Protein AF-A0A7S2JXH9-F1 (afdb_monomer_lite)

Organism: NCBI:txid163516

Structure (mmCIF, N/CA/C/O backbone):
data_AF-A0A7S2JXH9-F1
#
_entry.id   AF-A0A7S2JXH9-F1
#
loop_
_atom_site.group_PDB
_atom_site.id
_atom_site.type_symbol
_atom_site.label_atom_id
_atom_site.label_alt_id
_atom_site.label_comp_id
_atom_site.label_asym_id
_atom_site.label_entity_id
_atom_site.label_seq_id
_atom_site.pdbx_PDB_ins_code
_atom_site.Cartn_x
_atom_site.Cartn_y
_atom_site.Cartn_z
_atom_site.occupancy
_atom_site.B_iso_or_equiv
_atom_site.auth_seq_id
_atom_site.auth_comp_id
_atom_site.auth_asym_id
_atom_site.auth_atom_id
_atom_site.pdbx_PDB_model_num
ATOM 1 N N . PHE A 1 1 ? -10.605 -5.976 -2.093 1.00 56.50 1 PHE A N 1
ATOM 2 C CA . PHE A 1 1 ? -10.798 -4.900 -1.108 1.00 56.50 1 PHE A CA 1
ATOM 3 C C . PHE A 1 1 ? -9.680 -3.910 -1.289 1.00 56.50 1 PHE A C 1
ATOM 5 O O . PHE A 1 1 ? -8.524 -4.322 -1.273 1.00 56.50 1 PHE A O 1
ATOM 12 N N . ASP A 1 2 ? -10.051 -2.668 -1.568 1.00 81.44 2 ASP A N 1
ATOM 13 C CA . ASP A 1 2 ? -9.119 -1.579 -1.819 1.00 81.44 2 ASP A CA 1
ATOM 14 C C . ASP A 1 2 ? -8.722 -0.938 -0.483 1.00 81.44 2 ASP A C 1
ATOM 16 O O . ASP A 1 2 ? -9.571 -0.709 0.373 1.00 81.44 2 ASP A O 1
ATOM 20 N N . LEU A 1 3 ? -7.425 -0.716 -0.280 1.00 86.69 3 LEU A N 1
ATOM 21 C CA . LEU A 1 3 ? -6.905 -0.039 0.906 1.00 86.69 3 LEU A CA 1
ATOM 22 C C . LEU A 1 3 ? -7.224 1.465 0.861 1.00 86.69 3 LEU A C 1
ATOM 24 O O . LEU A 1 3 ? -7.354 2.089 1.911 1.00 86.69 3 LEU A O 1
ATOM 28 N N . SER A 1 4 ? -7.380 2.031 -0.342 1.00 87.81 4 SER A N 1
ATOM 29 C CA . SER A 1 4 ? -7.547 3.468 -0.565 1.00 87.81 4 SER A CA 1
ATOM 30 C C . SER A 1 4 ? -8.786 4.053 0.120 1.00 87.81 4 SER A C 1
ATOM 32 O O . SER A 1 4 ? -8.740 5.181 0.599 1.00 87.81 4 SER A O 1
ATOM 34 N N . SER A 1 5 ? -9.864 3.273 0.249 1.00 90.50 5 SER A N 1
ATOM 35 C CA . SER A 1 5 ? -11.134 3.727 0.827 1.00 90.50 5 SER A CA 1
ATOM 36 C C . SER A 1 5 ? -11.093 3.953 2.338 1.00 90.50 5 SER A C 1
ATOM 38 O O . SER A 1 5 ? -12.052 4.478 2.894 1.00 90.50 5 SER A O 1
ATOM 40 N N . TYR A 1 6 ? -10.025 3.524 3.013 1.00 90.69 6 TYR A N 1
ATOM 41 C CA . TYR A 1 6 ? -9.889 3.621 4.468 1.00 90.69 6 TYR A CA 1
ATOM 42 C C . TYR A 1 6 ? -8.919 4.718 4.920 1.00 90.69 6 TYR A C 1
ATOM 44 O O . TYR A 1 6 ? -8.814 4.972 6.119 1.00 90.69 6 TYR A O 1
ATOM 52 N N . LEU A 1 7 ? -8.190 5.332 3.986 1.00 91.62 7 LEU A N 1
ATOM 53 C CA . LEU A 1 7 ? -7.073 6.227 4.276 1.00 91.62 7 LEU A CA 1
ATOM 54 C C . LEU A 1 7 ? -7.478 7.693 4.120 1.00 91.62 7 LEU A C 1
ATOM 56 O O . LEU A 1 7 ? -8.212 8.040 3.196 1.00 91.62 7 LEU A O 1
ATOM 60 N N . GLU A 1 8 ? -6.955 8.555 4.990 1.00 89.81 8 GLU A N 1
ATOM 61 C CA . GLU A 1 8 ? -7.134 10.010 4.885 1.00 89.81 8 GLU A CA 1
ATOM 62 C C . GLU A 1 8 ? -6.381 10.559 3.660 1.00 89.81 8 GLU A C 1
ATOM 64 O O . GLU A 1 8 ? -6.909 11.397 2.928 1.00 89.81 8 GLU A O 1
ATOM 69 N N . ASN A 1 9 ? -5.188 10.021 3.367 1.00 88.94 9 ASN A N 1
ATOM 70 C CA . ASN A 1 9 ? -4.397 10.371 2.186 1.00 88.94 9 ASN A CA 1
ATOM 71 C C . ASN A 1 9 ? -3.952 9.123 1.394 1.00 88.94 9 ASN A C 1
ATOM 73 O O . ASN A 1 9 ? -2.790 8.707 1.459 1.00 88.94 9 ASN A O 1
ATOM 77 N N . PRO A 1 10 ? -4.853 8.518 0.599 1.00 87.44 10 PRO A N 1
ATOM 78 C CA . PRO A 1 10 ? -4.605 7.217 -0.014 1.00 87.44 10 PRO A CA 1
ATOM 79 C C . PRO A 1 10 ? -3.410 7.212 -0.967 1.00 87.44 10 PRO A C 1
ATOM 81 O O . PRO A 1 10 ? -2.646 6.251 -0.987 1.00 87.44 10 PRO A O 1
ATOM 84 N N . VAL A 1 11 ? -3.207 8.278 -1.746 1.00 84.31 11 VAL A N 1
ATOM 85 C CA . VAL A 1 11 ? -2.106 8.342 -2.720 1.00 84.31 11 VAL A CA 1
ATOM 86 C C . VAL A 1 11 ? -0.757 8.359 -2.006 1.00 84.31 11 VAL A C 1
ATOM 88 O O . VAL A 1 11 ? 0.131 7.574 -2.344 1.00 84.31 11 VAL A O 1
ATOM 91 N N . HIS A 1 12 ? -0.602 9.235 -1.014 1.00 84.75 12 HIS A N 1
ATOM 92 C CA . HIS A 1 12 ? 0.642 9.362 -0.263 1.00 84.75 12 HIS A CA 1
ATOM 93 C C . HIS A 1 12 ? 0.965 8.083 0.518 1.00 84.75 12 HIS A C 1
ATOM 95 O O . HIS A 1 12 ? 2.088 7.574 0.457 1.00 84.75 12 HIS A O 1
ATOM 101 N N . ASP A 1 13 ? -0.028 7.535 1.209 1.00 86.62 13 ASP A N 1
ATOM 102 C CA . ASP A 1 13 ? 0.153 6.431 2.145 1.00 86.62 13 ASP A CA 1
ATOM 103 C C . ASP A 1 13 ? 0.399 5.106 1.420 1.00 86.62 13 ASP A C 1
ATOM 105 O O . ASP A 1 13 ? 1.292 4.344 1.798 1.00 86.62 13 ASP A O 1
ATOM 109 N N . ILE A 1 14 ? -0.301 4.859 0.306 1.00 88.19 14 ILE A N 1
ATOM 110 C CA . ILE A 1 14 ? -0.057 3.684 -0.543 1.00 88.19 14 ILE A CA 1
ATOM 111 C C . ILE A 1 14 ? 1.326 3.768 -1.193 1.00 88.19 14 ILE A C 1
ATOM 113 O O . ILE A 1 14 ? 2.049 2.770 -1.215 1.00 88.19 14 ILE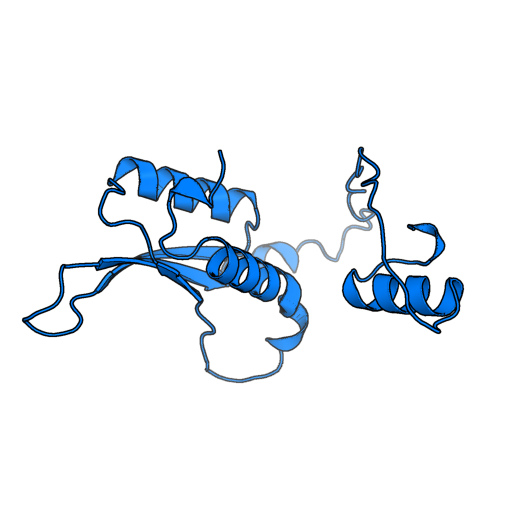 A O 1
ATOM 117 N N . LEU A 1 15 ? 1.736 4.940 -1.695 1.00 82.25 15 LEU A N 1
ATOM 118 C CA . LEU A 1 15 ? 3.076 5.115 -2.265 1.00 82.25 15 LEU A CA 1
ATOM 119 C C . LEU A 1 15 ? 4.169 4.911 -1.216 1.00 82.25 15 LEU A C 1
ATOM 121 O O . LEU A 1 15 ? 5.184 4.273 -1.507 1.00 82.25 15 LEU A O 1
ATOM 125 N N . SER A 1 16 ? 3.964 5.421 -0.003 1.00 82.94 16 SER A N 1
ATOM 126 C CA . SER A 1 16 ? 4.887 5.239 1.117 1.00 82.94 16 SER A CA 1
ATOM 127 C C . SER A 1 16 ? 4.998 3.763 1.489 1.00 82.94 16 SER A C 1
ATOM 129 O O . SER A 1 16 ? 6.107 3.223 1.534 1.00 82.94 16 SER A O 1
ATOM 131 N N . LEU A 1 17 ? 3.864 3.072 1.638 1.00 85.75 17 LEU A N 1
ATOM 132 C CA . LEU A 1 17 ? 3.811 1.637 1.912 1.00 85.75 17 LEU A CA 1
ATOM 133 C C . LEU A 1 17 ? 4.495 0.816 0.809 1.00 85.75 17 LEU A C 1
ATOM 135 O O . LEU A 1 17 ? 5.277 -0.090 1.109 1.00 85.75 17 LEU A O 1
ATOM 139 N N . TYR A 1 18 ? 4.255 1.147 -0.461 1.00 84.00 18 TYR A N 1
ATOM 140 C CA . TYR A 1 18 ? 4.897 0.498 -1.604 1.00 84.00 18 TYR A CA 1
ATOM 141 C C . TYR A 1 18 ? 6.417 0.685 -1.566 1.00 84.00 18 TYR A C 1
ATOM 143 O O . TYR A 1 18 ? 7.172 -0.289 -1.607 1.00 84.00 18 TYR A O 1
ATOM 151 N N . ARG A 1 19 ? 6.894 1.926 -1.414 1.00 81.38 19 ARG A N 1
ATOM 152 C CA . ARG A 1 19 ? 8.332 2.223 -1.312 1.00 81.38 19 ARG A CA 1
ATOM 153 C C . ARG A 1 19 ? 8.969 1.456 -0.163 1.00 81.38 19 ARG A C 1
ATOM 155 O O . ARG A 1 19 ? 10.001 0.823 -0.368 1.00 81.38 19 ARG A O 1
ATOM 162 N N . PHE A 1 20 ? 8.324 1.432 0.998 1.00 80.62 20 PHE A N 1
ATOM 163 C CA . PHE A 1 20 ? 8.799 0.695 2.161 1.00 80.62 20 PHE A CA 1
ATOM 164 C C . PHE A 1 20 ? 8.922 -0.796 1.897 1.00 80.62 20 PHE A C 1
ATOM 166 O O . PHE A 1 20 ? 9.984 -1.352 2.151 1.00 80.62 20 PHE A O 1
ATOM 173 N N . CYS A 1 21 ? 7.915 -1.428 1.287 1.00 78.25 21 CYS A N 1
ATOM 174 C CA . CYS A 1 21 ? 7.978 -2.842 0.907 1.00 78.25 21 CYS A CA 1
ATOM 175 C C . CYS A 1 21 ? 9.147 -3.150 -0.044 1.00 78.25 21 CYS A C 1
ATOM 177 O O . CYS A 1 21 ? 9.790 -4.197 0.075 1.00 78.25 21 CYS A O 1
ATOM 179 N N . HIS A 1 22 ? 9.437 -2.246 -0.984 1.00 74.12 22 HIS A N 1
ATOM 180 C CA . HIS A 1 22 ? 10.437 -2.447 -2.037 1.00 74.12 22 HIS A CA 1
ATOM 181 C C . HIS A 1 22 ? 11.860 -1.974 -1.670 1.00 74.12 22 HIS A C 1
ATOM 183 O O . HIS A 1 22 ? 12.822 -2.361 -2.340 1.00 74.12 22 HIS A O 1
ATOM 189 N N . GLN A 1 23 ? 12.034 -1.195 -0.598 1.00 70.69 23 GLN A N 1
ATOM 190 C CA . GLN A 1 23 ? 13.329 -0.673 -0.127 1.00 70.69 23 GLN A CA 1
ATOM 191 C C . GLN A 1 23 ? 14.086 -1.606 0.833 1.00 70.69 23 GLN A C 1
ATOM 193 O O . GLN A 1 23 ? 15.109 -1.219 1.396 1.00 70.69 23 GLN A O 1
ATOM 198 N N . ARG A 1 24 ? 13.663 -2.869 0.967 1.00 60.28 24 ARG A N 1
ATOM 199 C CA . ARG A 1 24 ? 14.260 -3.872 1.872 1.00 60.28 24 ARG A CA 1
ATOM 200 C C . ARG A 1 24 ? 15.790 -4.021 1.765 1.00 60.28 24 ARG A C 1
ATOM 202 O O . ARG A 1 24 ? 16.419 -4.444 2.723 1.00 60.28 24 ARG A O 1
ATOM 209 N N . GLN A 1 25 ? 16.381 -3.673 0.620 1.00 50.94 25 GLN A N 1
ATOM 210 C CA . GLN A 1 25 ? 17.825 -3.765 0.361 1.00 50.94 25 GLN A CA 1
ATOM 211 C C . GLN A 1 25 ? 18.673 -2.668 1.034 1.00 50.94 25 GLN A C 1
ATOM 213 O O . GLN A 1 25 ? 19.881 -2.840 1.125 1.00 50.94 25 GLN A O 1
ATOM 218 N N . PHE A 1 26 ? 18.077 -1.576 1.528 1.00 49.50 26 PHE A N 1
ATOM 219 C CA . PHE A 1 26 ? 18.821 -0.463 2.146 1.00 49.50 26 PHE A CA 1
ATOM 220 C C . PHE A 1 26 ? 18.846 -0.498 3.683 1.00 49.50 26 PHE A C 1
ATOM 222 O O . PHE A 1 26 ? 19.518 0.319 4.302 1.00 49.50 26 PHE A O 1
ATOM 229 N N . LEU A 1 27 ? 18.129 -1.437 4.307 1.00 52.19 27 LEU A N 1
ATOM 230 C CA . LEU A 1 27 ? 17.978 -1.517 5.767 1.00 52.19 27 LEU A CA 1
ATOM 231 C C . LEU A 1 27 ? 18.946 -2.500 6.446 1.00 52.19 27 LEU A C 1
ATOM 233 O O . LEU A 1 27 ? 18.996 -2.538 7.669 1.00 52.19 27 LEU A O 1
ATOM 237 N N . ASP A 1 28 ? 19.730 -3.267 5.682 1.00 48.66 28 ASP A N 1
ATOM 238 C CA . ASP A 1 28 ? 20.726 -4.203 6.237 1.00 48.66 28 ASP A CA 1
ATOM 239 C C . ASP A 1 28 ? 22.022 -3.503 6.716 1.00 48.66 28 ASP A C 1
ATOM 241 O O . ASP A 1 28 ? 22.945 -4.181 7.158 1.00 48.66 28 ASP A O 1
ATOM 245 N N . GLY A 1 29 ? 22.107 -2.165 6.645 1.00 43.06 29 GLY A N 1
ATOM 246 C CA . GLY A 1 29 ? 23.341 -1.414 6.926 1.00 43.06 29 GLY A CA 1
ATOM 247 C C . GLY A 1 29 ? 23.233 -0.207 7.861 1.00 43.06 29 GLY A C 1
ATOM 248 O O . GLY A 1 29 ? 24.246 0.454 8.052 1.00 43.06 29 GLY A O 1
ATOM 249 N N . ASN A 1 30 ? 22.065 0.103 8.435 1.00 42.03 30 ASN A N 1
ATOM 250 C CA . ASN A 1 30 ? 21.941 1.222 9.378 1.00 42.03 30 ASN A CA 1
ATOM 251 C C . ASN A 1 30 ? 21.353 0.766 10.715 1.00 42.03 30 ASN A C 1
ATOM 253 O O . ASN A 1 30 ? 20.215 0.300 10.800 1.00 42.03 30 ASN A O 1
ATOM 257 N N . ASP A 1 31 ? 22.165 0.923 11.755 1.00 40.41 31 ASP A N 1
ATOM 258 C CA . ASP A 1 31 ? 21.832 0.697 13.151 1.00 40.41 31 ASP A CA 1
ATOM 259 C C . ASP A 1 31 ? 20.610 1.522 13.601 1.00 40.41 31 ASP A C 1
ATOM 261 O O . ASP A 1 31 ? 20.526 2.735 13.421 1.00 40.41 31 ASP A O 1
ATOM 265 N N . GLY A 1 32 ? 19.664 0.852 14.260 1.00 42.44 32 GLY A N 1
ATOM 266 C CA . GLY A 1 32 ? 18.852 1.450 15.327 1.00 42.44 32 GLY A CA 1
ATOM 267 C C . GLY A 1 32 ? 17.583 2.231 14.967 1.00 42.44 32 GLY A C 1
ATOM 268 O O . GLY A 1 32 ? 16.680 2.269 15.802 1.00 42.44 32 GLY A O 1
ATOM 269 N N . LEU A 1 33 ? 17.430 2.801 13.770 1.00 45.47 33 LEU A N 1
ATOM 270 C CA . LEU A 1 33 ? 16.184 3.493 13.407 1.00 45.47 33 LEU A CA 1
ATOM 271 C C . LEU A 1 33 ? 15.155 2.480 12.901 1.00 45.47 33 LEU A C 1
ATOM 273 O O . LEU A 1 33 ? 15.201 2.028 11.758 1.00 45.47 33 LEU A O 1
ATOM 277 N N . ALA A 1 34 ? 14.218 2.097 13.769 1.00 53.22 34 ALA A N 1
ATOM 278 C CA . ALA A 1 34 ? 13.042 1.337 13.370 1.00 53.22 34 ALA A CA 1
ATOM 279 C C . ALA A 1 34 ? 12.221 2.180 12.382 1.00 53.22 34 ALA A C 1
ATOM 281 O O . ALA A 1 34 ? 11.383 2.974 12.795 1.00 53.22 34 ALA A O 1
ATOM 282 N N . VAL A 1 35 ? 12.491 2.033 11.082 1.00 72.56 35 VAL A N 1
ATOM 283 C CA . VAL A 1 35 ? 11.710 2.692 10.034 1.00 72.56 35 VAL A CA 1
ATOM 284 C C . VAL A 1 35 ? 10.295 2.134 10.114 1.00 72.56 35 VAL A C 1
ATOM 286 O O . VAL A 1 35 ? 10.055 0.956 9.831 1.00 72.56 35 VAL A O 1
ATOM 289 N N . GLU A 1 36 ? 9.384 2.975 10.582 1.00 82.75 36 GLU A N 1
ATOM 290 C CA . GLU A 1 36 ? 7.958 2.712 10.662 1.00 82.75 36 GLU A CA 1
ATOM 291 C C . GLU A 1 36 ? 7.230 3.624 9.680 1.00 82.75 36 GLU A C 1
ATOM 293 O O . GLU A 1 36 ? 7.638 4.762 9.452 1.00 82.75 36 GLU A O 1
ATOM 298 N N . ILE A 1 37 ? 6.168 3.104 9.076 1.00 87.62 37 ILE A N 1
ATOM 299 C CA . ILE A 1 37 ? 5.211 3.906 8.321 1.00 87.62 37 ILE A CA 1
ATOM 300 C C . ILE A 1 37 ? 3.945 4.032 9.142 1.00 87.62 37 ILE A C 1
ATOM 302 O O . ILE A 1 37 ? 3.480 3.052 9.720 1.00 87.62 37 ILE A O 1
ATOM 306 N N . VAL A 1 38 ? 3.392 5.236 9.156 1.00 89.50 38 VAL A N 1
ATOM 307 C CA . VAL A 1 38 ? 2.084 5.533 9.726 1.00 89.50 38 VAL A CA 1
ATOM 308 C C . VAL A 1 38 ? 1.101 5.647 8.567 1.00 89.50 38 VAL A C 1
ATOM 310 O O . VAL A 1 38 ? 1.364 6.370 7.610 1.00 89.50 38 VAL A O 1
ATOM 313 N N . LEU A 1 39 ? 0.008 4.895 8.632 1.00 91.56 39 LEU A N 1
ATOM 314 C CA . LEU A 1 39 ? -1.134 5.031 7.736 1.00 91.56 39 LEU A CA 1
ATOM 315 C C . LEU A 1 39 ? -2.243 5.739 8.509 1.00 91.56 39 LEU A C 1
ATOM 317 O O . LEU A 1 39 ? -2.719 5.207 9.519 1.00 91.56 39 LEU A O 1
ATOM 321 N N . GLU A 1 40 ? -2.637 6.923 8.053 1.00 90.62 40 GLU A N 1
ATOM 322 C CA . GLU A 1 40 ? -3.682 7.714 8.702 1.00 90.62 40 GLU A CA 1
ATOM 323 C C . GLU A 1 40 ? -5.052 7.228 8.222 1.00 90.62 40 GLU A C 1
ATOM 325 O O . GLU A 1 40 ? -5.339 7.207 7.022 1.00 90.62 40 GLU A O 1
ATOM 330 N N . LEU A 1 41 ? -5.896 6.779 9.155 1.00 91.94 41 LEU A N 1
ATOM 331 C CA . LEU A 1 41 ? -7.217 6.257 8.819 1.00 91.94 41 LEU A CA 1
ATOM 332 C C . LEU A 1 41 ? -8.272 7.356 8.862 1.00 91.94 41 LEU A C 1
ATOM 334 O O . LEU A 1 41 ? -8.214 8.264 9.692 1.00 91.94 41 LEU A O 1
ATOM 338 N N . LEU A 1 42 ? -9.313 7.199 8.045 1.00 90.75 42 LEU A N 1
ATOM 339 C CA . LEU A 1 42 ? -10.505 8.031 8.168 1.00 90.75 42 LEU A CA 1
ATOM 340 C C . LEU A 1 42 ? -11.149 7.852 9.563 1.00 90.75 42 LEU A C 1
ATOM 342 O O . LEU A 1 42 ? -11.200 6.731 10.080 1.00 90.75 42 LEU A O 1
ATOM 346 N N . PRO A 1 43 ? -11.726 8.910 10.165 1.00 86.94 43 PRO A N 1
ATOM 347 C CA . PRO A 1 43 ? -12.375 8.823 11.479 1.00 86.94 43 PRO A CA 1
ATOM 348 C C . PRO A 1 43 ? -13.543 7.830 11.546 1.00 86.94 43 PRO A C 1
ATOM 350 O O . PRO A 1 43 ? -13.896 7.355 12.622 1.00 86.94 43 PRO A O 1
ATOM 353 N N . SER A 1 44 ? -14.153 7.517 10.399 1.00 88.38 44 SER A N 1
ATOM 354 C C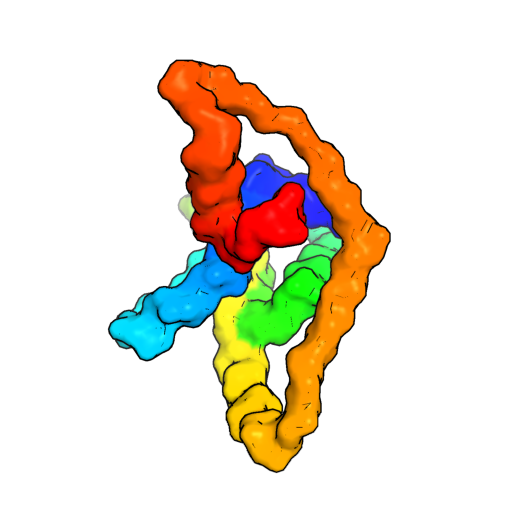A . SER A 1 44 ? -15.252 6.557 10.281 1.00 88.38 44 SER A CA 1
ATOM 355 C C . SER A 1 44 ? -14.811 5.096 10.392 1.00 88.38 44 SER A C 1
ATOM 357 O O . SER A 1 44 ? -15.672 4.228 10.502 1.00 88.38 44 SER A O 1
ATOM 359 N N . VAL A 1 45 ? -13.503 4.809 10.344 1.00 89.44 45 VAL A N 1
ATOM 360 C CA . VAL A 1 45 ? -12.996 3.435 10.259 1.00 89.44 45 VAL A CA 1
ATOM 361 C C . VAL A 1 45 ? -13.170 2.699 11.588 1.00 89.44 45 VAL A C 1
ATOM 363 O O . VAL A 1 45 ? -12.497 2.964 12.588 1.00 89.44 45 VAL A O 1
ATOM 366 N N . GLY A 1 46 ? -14.059 1.710 11.584 1.00 89.12 46 GLY A N 1
ATOM 367 C CA . GLY A 1 46 ? -14.401 0.898 12.743 1.00 89.12 46 GLY A CA 1
ATOM 368 C C . GLY A 1 46 ? -13.396 -0.217 13.047 1.00 89.12 46 GLY A C 1
ATOM 369 O O . GLY A 1 46 ? -12.485 -0.538 12.285 1.00 89.12 46 GLY A O 1
ATOM 370 N N . LYS A 1 47 ? -13.579 -0.893 14.188 1.00 89.12 47 LYS A N 1
ATOM 371 C CA . LYS A 1 47 ? -12.712 -2.004 14.634 1.00 89.12 47 LYS A CA 1
ATOM 372 C C . LYS A 1 47 ? -12.578 -3.138 13.605 1.00 89.12 47 LYS A C 1
ATOM 374 O O . LYS A 1 47 ? -11.474 -3.654 13.430 1.00 89.12 47 LYS A O 1
ATOM 379 N N . ASP A 1 48 ? -13.661 -3.524 12.938 1.00 90.00 48 ASP A N 1
ATOM 380 C CA . ASP A 1 48 ? -13.643 -4.633 11.973 1.00 90.00 48 ASP A CA 1
ATOM 381 C C . ASP A 1 48 ? -13.009 -4.250 10.630 1.00 90.00 48 ASP A C 1
ATOM 383 O O . ASP A 1 48 ? -12.319 -5.057 10.000 1.00 90.00 48 ASP A O 1
ATOM 387 N N . GLU A 1 49 ? -13.126 -2.987 10.234 1.00 91.69 49 GLU A N 1
ATOM 388 C CA . GLU A 1 49 ? -12.421 -2.450 9.070 1.00 91.69 49 GLU A CA 1
ATOM 389 C C . GLU A 1 49 ? -10.913 -2.390 9.332 1.00 91.69 49 GLU A C 1
ATOM 391 O O . GLU A 1 49 ? -10.129 -2.817 8.489 1.00 91.69 49 GLU A O 1
ATOM 396 N N . ARG A 1 50 ? -10.485 -2.021 10.548 1.00 91.44 50 ARG A N 1
ATOM 397 C CA . ARG A 1 50 ? -9.064 -2.084 10.948 1.00 91.44 50 ARG A CA 1
ATOM 398 C C . ARG A 1 50 ? -8.493 -3.492 10.825 1.00 91.44 50 ARG A C 1
ATOM 400 O O . ARG A 1 50 ? -7.416 -3.674 10.260 1.00 91.44 50 ARG A O 1
ATOM 407 N N . ARG A 1 51 ? -9.235 -4.516 11.266 1.00 89.94 51 ARG A N 1
ATOM 408 C CA . ARG A 1 51 ? -8.855 -5.929 11.057 1.00 89.94 51 ARG A CA 1
ATOM 409 C C . ARG A 1 51 ? -8.702 -6.260 9.572 1.00 89.94 51 ARG A C 1
ATOM 411 O O . ARG A 1 51 ? -7.767 -6.967 9.195 1.00 89.94 51 ARG A O 1
ATOM 418 N N . THR A 1 52 ? -9.590 -5.730 8.736 1.00 90.81 52 THR A N 1
ATOM 419 C CA . THR A 1 52 ? -9.527 -5.898 7.279 1.00 90.81 52 THR A CA 1
ATOM 420 C C . THR A 1 52 ? -8.264 -5.259 6.705 1.00 90.81 52 THR A C 1
ATOM 422 O O . THR A 1 52 ? -7.552 -5.919 5.949 1.00 90.81 52 THR A O 1
ATOM 425 N N . ILE A 1 53 ? -7.916 -4.040 7.126 1.00 91.56 53 ILE A N 1
ATOM 426 C CA . ILE A 1 53 ? -6.697 -3.337 6.701 1.00 91.56 53 ILE A CA 1
ATOM 427 C C . ILE A 1 53 ? -5.439 -4.126 7.083 1.00 91.56 53 ILE A C 1
ATOM 429 O O . ILE A 1 53 ? -4.600 -4.398 6.221 1.00 91.56 53 ILE A O 1
ATOM 433 N N . HIS A 1 54 ? -5.338 -4.586 8.335 1.00 91.25 54 HIS A N 1
ATOM 434 C CA . HIS A 1 54 ? -4.253 -5.471 8.777 1.00 91.25 54 HIS A CA 1
ATOM 435 C C . HIS A 1 54 ? -4.141 -6.722 7.893 1.00 91.25 54 HIS A C 1
ATOM 437 O O . HIS A 1 54 ? -3.040 -7.129 7.507 1.00 91.25 54 HIS A O 1
ATOM 443 N N . GLY A 1 55 ? -5.281 -7.311 7.520 1.00 88.19 55 GLY A N 1
ATOM 444 C CA . GLY A 1 55 ? -5.349 -8.452 6.613 1.00 88.19 55 GLY A CA 1
ATOM 445 C C . GLY A 1 55 ? -4.870 -8.134 5.193 1.00 88.19 55 GLY A C 1
ATOM 446 O O . GLY A 1 55 ? -4.153 -8.944 4.605 1.00 88.19 55 GLY A O 1
ATOM 447 N N . ILE A 1 56 ? -5.228 -6.971 4.642 1.00 89.56 56 ILE A N 1
ATOM 448 C CA . ILE A 1 56 ? -4.792 -6.515 3.312 1.00 89.56 56 ILE A CA 1
ATOM 449 C C . ILE A 1 56 ? -3.270 -6.339 3.287 1.00 89.56 56 ILE A C 1
ATOM 451 O O . ILE A 1 56 ? -2.606 -6.927 2.431 1.00 89.56 56 ILE A O 1
ATOM 455 N N . ILE A 1 57 ? -2.706 -5.612 4.256 1.00 89.00 57 ILE A N 1
ATOM 456 C CA . ILE A 1 57 ? -1.258 -5.358 4.344 1.00 89.00 57 ILE A CA 1
ATOM 457 C C . ILE A 1 57 ? -0.491 -6.677 4.502 1.00 89.00 57 ILE A C 1
ATOM 459 O O . ILE A 1 57 ? 0.452 -6.944 3.757 1.00 89.00 57 ILE A O 1
ATOM 463 N N . SER A 1 58 ? -0.946 -7.554 5.402 1.00 85.88 58 SER A N 1
ATOM 464 C CA . SER A 1 58 ? -0.320 -8.863 5.641 1.00 85.88 58 SER A CA 1
ATOM 465 C C . SER A 1 58 ? -0.366 -9.785 4.416 1.00 85.88 58 SER A C 1
ATOM 467 O O . SER A 1 58 ? 0.559 -10.569 4.185 1.00 85.88 58 SER A O 1
ATOM 469 N N . LYS A 1 59 ? -1.437 -9.709 3.610 1.00 83.38 59 LYS A N 1
ATOM 470 C CA . LYS A 1 59 ? -1.548 -10.445 2.341 1.00 83.38 59 LYS A CA 1
ATOM 471 C C . LYS A 1 59 ? -0.601 -9.885 1.280 1.00 83.38 59 LYS A C 1
ATOM 473 O O . LYS A 1 59 ? 0.019 -10.680 0.575 1.00 83.38 59 LYS A O 1
ATOM 478 N N . GLY A 1 60 ? -0.476 -8.559 1.191 1.00 79.81 60 GLY A N 1
ATOM 479 C CA . GLY A 1 60 ? 0.414 -7.877 0.248 1.00 79.81 60 GLY A CA 1
ATOM 480 C C . GLY A 1 60 ? 1.897 -8.103 0.553 1.00 79.81 60 GLY A C 1
ATOM 481 O O . GLY A 1 60 ? 2.679 -8.381 -0.353 1.00 79.81 60 GLY A O 1
ATOM 482 N N . CYS A 1 61 ? 2.289 -8.064 1.829 1.00 78.44 61 CYS A N 1
ATOM 483 C CA . CYS A 1 61 ? 3.661 -8.324 2.256 1.00 78.44 61 CYS A CA 1
ATOM 484 C C . CYS A 1 61 ? 3.704 -9.024 3.625 1.00 78.44 61 CYS A C 1
ATOM 486 O O . CYS A 1 61 ? 3.591 -8.405 4.679 1.00 78.44 61 CYS A O 1
ATOM 488 N N . ARG A 1 62 ? 3.951 -10.341 3.608 1.00 77.62 62 ARG A N 1
ATOM 489 C CA . ARG A 1 62 ? 3.996 -11.198 4.816 1.00 77.62 62 ARG A CA 1
ATOM 490 C C . ARG A 1 62 ? 5.115 -10.864 5.802 1.00 77.62 62 ARG A C 1
ATOM 492 O O . ARG A 1 62 ? 5.136 -11.388 6.909 1.00 77.62 62 ARG A O 1
ATOM 499 N N . ASP A 1 63 ? 6.091 -10.082 5.360 1.00 77.50 63 ASP A N 1
ATOM 500 C CA . ASP A 1 63 ? 7.249 -9.702 6.162 1.00 77.50 63 ASP A CA 1
ATOM 501 C C . ASP A 1 63 ? 6.996 -8.411 6.961 1.00 77.50 63 ASP A C 1
ATOM 503 O O . ASP A 1 63 ? 7.901 -7.935 7.644 1.00 77.50 63 ASP A O 1
ATOM 507 N N . LEU A 1 64 ? 5.783 -7.854 6.899 1.00 83.75 64 LEU A N 1
ATOM 508 C CA . LEU A 1 64 ? 5.375 -6.688 7.672 1.00 83.75 64 LEU A CA 1
ATOM 509 C C . LEU A 1 64 ? 4.670 -7.092 8.969 1.00 83.75 64 LEU A C 1
ATOM 511 O O . LEU A 1 64 ? 3.913 -8.057 9.023 1.00 83.75 64 LEU A O 1
ATOM 515 N N . TYR A 1 65 ? 4.939 -6.328 10.017 1.00 86.62 65 TYR A N 1
ATOM 516 C CA . TYR A 1 65 ? 4.167 -6.263 11.245 1.00 86.62 65 TYR A CA 1
ATOM 517 C C . TYR A 1 65 ? 3.313 -5.001 11.198 1.00 86.62 65 TYR A C 1
ATOM 519 O O . TYR A 1 65 ? 3.775 -3.957 10.738 1.00 86.62 65 TYR A O 1
ATOM 527 N N . THR A 1 66 ? 2.085 -5.093 11.687 1.00 91.00 66 THR A N 1
ATOM 528 C CA . THR A 1 66 ? 1.159 -3.964 11.710 1.00 91.00 66 THR A CA 1
ATOM 529 C C . THR A 1 66 ? 0.517 -3.831 13.077 1.00 91.00 66 THR A C 1
ATOM 531 O O . THR A 1 66 ? 0.109 -4.848 13.636 1.00 91.00 66 THR A O 1
ATOM 534 N N . ASP A 1 67 ? 0.370 -2.605 13.564 1.00 91.19 67 ASP A N 1
ATOM 535 C CA . ASP A 1 67 ? -0.238 -2.296 14.859 1.00 91.19 67 ASP A CA 1
ATOM 536 C C . ASP A 1 67 ? -1.228 -1.137 14.734 1.00 91.19 67 ASP A C 1
ATOM 538 O O . ASP A 1 67 ? -1.058 -0.283 13.868 1.00 91.19 67 ASP A O 1
ATOM 542 N N . THR A 1 68 ? -2.261 -1.103 15.571 1.00 91.69 68 THR A N 1
ATOM 543 C CA . THR A 1 68 ? -3.203 0.025 15.618 1.00 91.69 68 THR A CA 1
ATOM 544 C C . THR A 1 68 ? -2.785 0.974 16.737 1.00 91.69 68 THR A C 1
ATOM 546 O O . THR A 1 68 ? -2.673 0.559 17.889 1.00 91.69 68 THR A O 1
ATOM 549 N N . ARG A 1 69 ? -2.613 2.260 16.426 1.00 88.56 69 ARG A N 1
ATOM 550 C CA . ARG A 1 69 ? -2.314 3.310 17.403 1.00 88.56 69 ARG A CA 1
ATOM 551 C C . ARG A 1 69 ? -3.446 4.328 17.459 1.00 88.56 69 ARG A C 1
ATOM 553 O O . ARG A 1 69 ? -4.021 4.694 16.441 1.00 88.56 69 ARG A O 1
ATOM 560 N N . HIS A 1 70 ? -3.740 4.784 18.669 1.00 84.62 70 HIS A N 1
ATOM 561 C CA . HIS A 1 70 ? -4.619 5.918 18.920 1.00 84.62 70 HIS A CA 1
ATOM 562 C C . HIS A 1 70 ? -3.745 7.117 19.284 1.00 84.62 70 HIS A C 1
ATOM 564 O O . HIS A 1 70 ? -3.029 7.077 20.289 1.00 84.62 70 HIS A O 1
ATOM 570 N N . THR A 1 71 ? -3.767 8.159 18.459 1.00 77.31 71 THR A N 1
ATOM 571 C CA . THR A 1 71 ? -2.948 9.355 18.662 1.00 77.31 71 THR A CA 1
ATOM 572 C C . THR A 1 71 ? -3.850 10.528 19.038 1.00 77.31 71 THR A C 1
ATOM 574 O O . THR A 1 71 ? -4.751 10.920 18.296 1.00 77.31 71 THR A O 1
ATOM 577 N N . LYS A 1 72 ? -3.595 11.106 20.218 1.00 67.25 72 LYS A N 1
ATOM 578 C CA . LYS A 1 72 ? -4.157 12.392 20.649 1.00 67.25 72 LYS A CA 1
ATOM 579 C C . LYS A 1 72 ? -3.097 13.464 20.424 1.00 67.25 72 LYS A C 1
ATOM 581 O O . LYS A 1 72 ? -2.222 13.654 21.265 1.00 67.25 72 LYS A O 1
ATOM 586 N N . GLN A 1 73 ? -3.119 14.124 19.271 1.00 55.69 73 GLN A N 1
ATOM 587 C CA . GLN A 1 73 ? -2.243 15.274 19.044 1.00 55.69 73 GLN A CA 1
ATOM 588 C C . GLN A 1 73 ? -2.829 16.491 19.777 1.00 55.69 73 GLN A C 1
ATOM 590 O O . GLN A 1 73 ? -3.652 17.190 19.216 1.00 55.69 73 GLN A O 1
ATOM 595 N N . ASN A 1 74 ? -2.431 16.767 21.021 1.00 53.69 74 ASN A N 1
ATOM 596 C CA . ASN A 1 74 ? -2.923 17.893 21.843 1.00 53.69 74 ASN A CA 1
ATOM 597 C C . ASN A 1 74 ? -4.421 17.858 22.219 1.00 53.69 74 ASN A C 1
ATOM 599 O O . ASN A 1 74 ? -5.264 17.294 21.527 1.00 53.69 74 ASN A O 1
ATOM 603 N N . GLU A 1 75 ? -4.765 18.532 23.322 1.00 57.59 75 GLU A N 1
ATOM 604 C CA . GLU A 1 75 ? -6.114 18.591 23.924 1.00 57.59 75 GLU A CA 1
ATOM 605 C C . GLU A 1 75 ? -7.231 19.134 23.005 1.00 57.59 75 GLU A C 1
ATOM 607 O O . GLU A 1 75 ? -8.398 19.122 23.387 1.00 57.59 75 GLU A O 1
ATOM 612 N N . LYS A 1 76 ? -6.904 19.602 21.792 1.00 57.00 76 LYS A N 1
ATOM 613 C CA . LYS A 1 76 ? -7.852 20.196 20.835 1.00 57.00 76 LYS A CA 1
ATOM 614 C C . LYS A 1 76 ? -8.069 19.389 19.552 1.00 57.00 76 LYS A C 1
ATOM 616 O O . LYS A 1 76 ? -8.906 19.792 18.748 1.00 57.00 76 LYS A O 1
ATOM 621 N N . SER A 1 77 ? -7.353 18.284 19.340 1.00 57.09 77 SER A N 1
ATOM 622 C CA . SER A 1 77 ? -7.531 17.474 18.128 1.00 57.09 77 SER A CA 1
ATOM 623 C C . SER A 1 77 ? -8.492 16.315 18.361 1.00 57.09 77 SER A C 1
ATOM 625 O O . SER A 1 77 ? -8.435 15.692 19.425 1.00 57.09 77 SER A O 1
ATOM 627 N N . PRO A 1 78 ? -9.333 15.966 17.370 1.00 64.62 78 PRO A N 1
ATOM 628 C CA . PRO A 1 78 ? -10.089 14.723 17.423 1.00 64.62 78 PRO A CA 1
ATOM 629 C C . PRO A 1 78 ? -9.126 13.535 17.541 1.00 64.62 78 PRO A C 1
ATOM 631 O O . PRO A 1 78 ? -8.044 13.539 16.951 1.00 64.62 78 PRO A O 1
ATOM 634 N N . GLU A 1 79 ? -9.514 12.526 18.322 1.00 72.62 79 GLU A N 1
ATOM 635 C CA . GLU A 1 79 ? -8.747 11.289 18.455 1.00 72.62 79 GLU A CA 1
ATOM 636 C C . GLU A 1 79 ? -8.593 10.634 17.078 1.00 72.62 79 GLU A C 1
ATOM 638 O O . GLU A 1 79 ? -9.585 10.315 16.421 1.00 72.62 79 GLU A O 1
ATOM 643 N N . ARG A 1 80 ? -7.346 10.451 16.634 1.00 79.12 80 ARG A N 1
ATOM 644 C CA . ARG A 1 80 ? -7.039 9.828 15.346 1.00 79.12 80 ARG A CA 1
ATOM 645 C C . ARG A 1 80 ? -6.613 8.388 15.552 1.00 79.12 80 ARG A C 1
ATOM 647 O O . ARG A 1 80 ? -5.861 8.072 16.478 1.00 79.12 80 ARG A O 1
ATOM 654 N N . THR A 1 81 ? -7.101 7.518 14.675 1.00 88.69 81 THR A N 1
ATOM 655 C CA . THR A 1 81 ? -6.641 6.134 14.611 1.00 88.69 81 THR A CA 1
ATOM 656 C C . THR A 1 81 ? -5.668 5.983 13.455 1.00 88.69 81 THR A C 1
ATOM 658 O O . THR A 1 81 ? -5.960 6.364 12.327 1.00 88.69 81 THR A O 1
ATOM 661 N N . GLU A 1 82 ? -4.531 5.373 13.738 1.00 92.00 82 GLU A N 1
ATOM 662 C CA . GLU A 1 82 ? -3.444 5.157 12.796 1.00 92.00 82 GLU A CA 1
ATOM 663 C C . GLU A 1 82 ? -3.097 3.667 12.746 1.00 92.00 82 GLU A C 1
ATOM 665 O O . GLU A 1 82 ? -3.221 2.950 13.747 1.00 92.00 82 GLU A O 1
ATOM 670 N N . ILE A 1 83 ? -2.623 3.191 11.595 1.00 91.81 83 ILE A N 1
ATOM 671 C CA . ILE A 1 83 ? -1.990 1.874 11.484 1.00 91.81 83 ILE A CA 1
ATOM 672 C C . ILE A 1 83 ? -0.493 2.057 11.283 1.00 91.81 83 ILE A C 1
ATOM 674 O O . ILE A 1 83 ? -0.037 2.576 10.268 1.00 91.81 83 ILE A O 1
ATOM 678 N N . LEU A 1 84 ? 0.274 1.582 12.257 1.00 91.31 84 LEU A N 1
ATOM 679 C CA . LEU A 1 84 ? 1.722 1.493 12.181 1.00 91.31 84 LEU A CA 1
ATOM 680 C C . LEU A 1 84 ? 2.114 0.255 11.389 1.00 91.31 84 LEU A C 1
ATOM 682 O O . LEU A 1 84 ? 1.626 -0.839 11.660 1.00 91.31 84 LEU A O 1
ATOM 686 N N . VAL A 1 85 ? 3.052 0.410 10.464 1.00 89.25 85 VAL A N 1
ATOM 687 C CA . VAL A 1 85 ? 3.608 -0.665 9.647 1.00 89.25 85 VAL A CA 1
ATOM 688 C C . VAL A 1 85 ? 5.117 -0.713 9.853 1.00 89.25 85 VAL A C 1
ATOM 690 O O . VAL A 1 85 ? 5.823 0.270 9.645 1.00 89.25 85 VAL A O 1
ATOM 693 N N . LYS A 1 86 ? 5.622 -1.875 10.266 1.00 88.38 86 LYS A N 1
ATOM 694 C CA . LYS A 1 86 ? 7.039 -2.139 10.552 1.00 88.38 86 LYS A CA 1
ATOM 695 C C . LYS A 1 86 ? 7.488 -3.407 9.852 1.00 88.38 86 LYS A C 1
ATOM 697 O O . LYS A 1 86 ? 6.678 -4.263 9.514 1.00 88.38 86 LYS A O 1
ATOM 702 N N . TRP A 1 87 ? 8.792 -3.595 9.702 1.00 81.62 87 TRP A N 1
ATOM 703 C CA . TRP A 1 87 ? 9.317 -4.902 9.316 1.00 81.62 87 TRP A CA 1
ATOM 704 C C . TRP A 1 87 ? 9.202 -5.898 10.471 1.00 81.62 87 TRP A C 1
ATOM 706 O O . TRP A 1 87 ? 9.658 -5.647 11.587 1.00 81.62 87 TRP A O 1
ATOM 716 N N . SER A 1 88 ? 8.636 -7.070 10.197 1.00 73.88 88 SER A N 1
ATOM 717 C CA . SER A 1 88 ? 8.609 -8.175 11.146 1.00 73.88 88 SER A CA 1
ATOM 718 C C . SER A 1 88 ? 9.980 -8.852 11.211 1.00 73.88 88 SER A C 1
ATOM 720 O O . SER A 1 88 ? 10.466 -9.433 10.237 1.00 73.88 88 SER A O 1
ATOM 722 N N . ARG A 1 89 ? 10.594 -8.857 12.402 1.00 61.94 89 ARG A N 1
ATOM 723 C CA . ARG A 1 89 ? 11.830 -9.616 12.681 1.00 61.94 89 ARG A CA 1
ATOM 724 C C . ARG A 1 89 ? 11.632 -11.141 12.621 1.00 61.94 89 ARG A C 1
ATOM 726 O O . ARG A 1 89 ? 12.614 -11.876 12.546 1.00 61.94 89 ARG A O 1
ATOM 733 N N . GLN A 1 90 ? 10.394 -11.644 12.650 1.00 52.44 90 GLN A N 1
ATOM 734 C CA . GLN A 1 90 ? 10.117 -13.088 12.619 1.00 52.44 90 GLN A CA 1
ATOM 735 C C . GLN A 1 90 ? 10.146 -13.688 11.200 1.00 52.44 90 GLN A C 1
ATOM 737 O O . GLN A 1 90 ? 10.524 -14.851 11.048 1.00 52.44 90 GLN A O 1
ATOM 742 N N . GLY A 1 91 ? 9.854 -12.910 10.149 1.00 47.38 91 GLY A N 1
ATOM 743 C CA . GLY A 1 91 ? 9.883 -13.391 8.755 1.00 47.38 91 GLY A CA 1
ATOM 744 C C . GLY A 1 91 ? 11.291 -13.680 8.211 1.00 47.38 91 GLY A C 1
ATOM 745 O O . GLY A 1 91 ? 11.482 -14.545 7.350 1.00 47.38 91 GLY A O 1
ATOM 746 N N . SER A 1 92 ? 12.317 -13.024 8.761 1.00 46.19 92 SER A N 1
ATOM 747 C CA . SER A 1 92 ? 13.718 -13.171 8.338 1.00 46.19 92 SER A CA 1
ATOM 748 C C . SER A 1 92 ? 14.407 -14.431 8.882 1.00 46.19 92 SER A C 1
ATOM 750 O O . SER A 1 92 ? 15.343 -14.935 8.255 1.00 46.19 92 SER A O 1
ATOM 752 N N . ARG A 1 93 ? 13.926 -15.017 9.991 1.00 43.81 93 ARG A N 1
ATOM 753 C CA . ARG A 1 93 ? 14.480 -16.271 10.548 1.00 43.81 93 ARG A CA 1
ATOM 754 C C . ARG A 1 93 ? 14.008 -17.525 9.802 1.00 43.81 93 ARG A C 1
ATOM 756 O O . ARG A 1 93 ? 14.767 -18.485 9.690 1.00 43.81 93 ARG A O 1
ATOM 763 N N . GLY A 1 94 ? 12.807 -17.507 9.218 1.00 40.16 94 GLY A N 1
ATOM 764 C CA . GLY A 1 94 ? 12.254 -18.648 8.473 1.00 40.16 94 GLY A CA 1
ATOM 765 C C . GLY A 1 94 ? 12.884 -18.887 7.093 1.00 40.16 94 GLY A C 1
ATOM 766 O O . GLY A 1 94 ? 12.865 -20.012 6.596 1.00 40.16 94 GLY A O 1
ATOM 767 N N . ARG A 1 95 ? 13.480 -17.861 6.465 1.00 46.78 95 ARG A N 1
ATOM 768 C CA . ARG A 1 95 ? 14.089 -17.991 5.124 1.00 46.78 95 ARG A CA 1
ATOM 769 C C . ARG A 1 95 ? 15.554 -18.422 5.132 1.00 46.78 95 ARG A C 1
ATOM 771 O O . ARG A 1 95 ? 15.981 -19.051 4.167 1.00 46.78 95 ARG A O 1
ATOM 778 N N . LYS A 1 96 ? 16.316 -18.180 6.209 1.00 45.91 96 LYS A N 1
ATOM 779 C CA . LYS A 1 96 ? 17.721 -18.636 6.285 1.00 45.91 96 LYS A CA 1
ATOM 780 C C . LYS A 1 96 ? 17.857 -20.166 6.325 1.00 45.91 96 LYS A C 1
ATOM 782 O O . LYS A 1 96 ? 18.864 -20.683 5.862 1.00 45.91 96 LYS A O 1
ATOM 787 N N . ARG A 1 97 ? 16.829 -20.905 6.769 1.00 43.84 97 ARG A N 1
ATOM 788 C CA . ARG A 1 97 ? 16.836 -22.384 6.783 1.00 43.84 97 ARG A CA 1
ATOM 789 C C . ARG A 1 97 ? 16.474 -23.055 5.448 1.00 43.84 97 ARG A C 1
ATOM 791 O O . ARG A 1 97 ? 16.544 -24.272 5.362 1.00 43.84 97 ARG A O 1
ATOM 798 N N . LYS A 1 98 ? 16.129 -22.300 4.396 1.00 43.25 98 LYS A N 1
ATOM 799 C CA . LYS A 1 9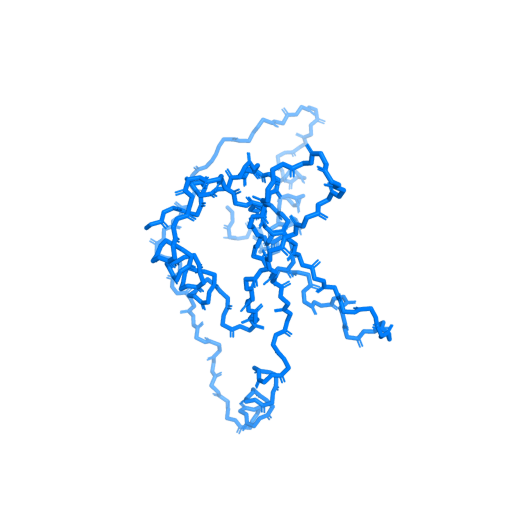8 ? 15.805 -22.846 3.058 1.00 43.25 98 LYS A CA 1
ATOM 800 C C . LYS A 1 98 ? 16.838 -22.526 1.972 1.00 43.25 98 LYS A C 1
ATOM 802 O O . LYS A 1 98 ? 16.551 -22.711 0.796 1.00 43.25 98 LYS A O 1
ATOM 807 N N . ARG A 1 99 ? 18.043 -22.070 2.334 1.00 46.00 99 ARG A N 1
ATOM 808 C CA . ARG A 1 99 ? 19.119 -21.837 1.350 1.00 46.00 99 ARG A CA 1
ATOM 809 C C . ARG A 1 99 ? 19.832 -23.111 0.872 1.00 46.00 99 ARG A C 1
ATOM 811 O O . ARG A 1 99 ? 20.598 -23.017 -0.075 1.00 46.00 99 ARG A O 1
ATOM 818 N N . ASN A 1 100 ? 19.519 -24.282 1.440 1.00 46.16 100 ASN A N 1
ATOM 819 C CA . ASN A 1 100 ? 20.175 -25.550 1.084 1.00 46.16 100 ASN A CA 1
ATOM 820 C C . ASN A 1 100 ? 19.319 -26.488 0.215 1.00 46.16 100 ASN A C 1
ATOM 822 O O . ASN A 1 100 ? 19.718 -27.618 -0.035 1.00 46.16 100 ASN A O 1
ATOM 826 N N . SER A 1 101 ? 18.159 -26.046 -0.271 1.00 39.22 101 SER A N 1
ATOM 827 C CA . SER A 1 101 ? 17.430 -26.776 -1.311 1.00 39.22 101 SER A CA 1
ATOM 828 C C . SER A 1 101 ? 17.425 -25.932 -2.575 1.00 39.22 101 SER A C 1
ATOM 830 O O . SER A 1 101 ? 16.848 -24.844 -2.567 1.00 39.22 101 SER A O 1
ATOM 832 N N . CYS A 1 102 ? 18.047 -26.441 -3.638 1.00 44.59 102 CYS A N 1
ATOM 833 C CA . CYS A 1 102 ? 18.039 -25.935 -5.012 1.00 44.59 102 CYS A CA 1
ATOM 834 C C . CYS A 1 102 ? 16.617 -25.904 -5.615 1.00 44.59 102 CYS A C 1
ATOM 836 O O . CYS A 1 102 ? 16.323 -26.550 -6.615 1.00 44.59 102 CYS A O 1
ATOM 838 N N . GLY A 1 103 ? 15.702 -25.170 -4.987 1.00 41.09 103 GLY A N 1
ATOM 839 C CA . GLY A 1 103 ? 14.375 -24.885 -5.498 1.00 41.09 103 GLY A CA 1
ATOM 840 C C . GLY A 1 103 ? 14.435 -23.578 -6.261 1.00 41.09 103 GLY A C 1
ATOM 841 O O . GLY A 1 103 ? 14.614 -22.522 -5.655 1.00 41.09 103 GLY A O 1
ATOM 842 N N . LYS A 1 104 ? 14.293 -23.666 -7.587 1.00 44.59 104 LYS A N 1
ATOM 843 C CA . LYS A 1 104 ? 14.057 -22.533 -8.489 1.00 44.59 104 LYS A CA 1
ATOM 844 C C . LYS A 1 104 ? 13.137 -21.503 -7.808 1.00 44.59 104 LYS A C 1
ATOM 846 O O . LYS A 1 104 ? 12.170 -21.922 -7.158 1.00 44.59 104 LYS A O 1
ATOM 851 N N . PRO A 1 105 ? 13.398 -20.185 -7.931 1.00 43.31 105 PRO A N 1
ATOM 852 C CA . PRO A 1 105 ? 12.455 -19.184 -7.446 1.00 43.31 105 PRO A CA 1
ATOM 853 C C . PRO A 1 105 ? 11.083 -19.540 -8.012 1.00 43.31 105 PRO A C 1
ATOM 855 O O . PRO A 1 105 ? 10.968 -19.817 -9.206 1.00 43.31 105 PRO A O 1
ATOM 858 N N . LYS A 1 106 ? 10.062 -19.624 -7.146 1.00 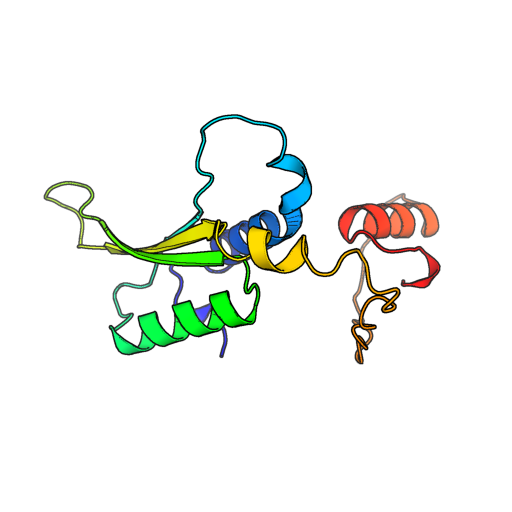42.19 106 LYS A N 1
ATOM 859 C CA . LYS A 1 106 ? 8.680 -19.784 -7.602 1.00 42.19 106 LYS A CA 1
ATOM 860 C C . LYS A 1 106 ? 8.464 -18.698 -8.644 1.00 42.19 106 LYS A C 1
ATOM 862 O O . LYS A 1 106 ? 8.483 -17.523 -8.284 1.00 42.19 106 LYS A O 1
ATOM 867 N N . SER A 1 107 ? 8.324 -19.093 -9.908 1.00 40.97 107 SER A N 1
ATOM 868 C CA . SER A 1 107 ? 7.922 -18.188 -10.968 1.00 40.97 107 SER A CA 1
ATOM 869 C C . SER A 1 107 ? 6.598 -17.602 -10.506 1.00 40.97 107 SER A C 1
ATOM 871 O O . SER A 1 107 ? 5.584 -18.307 -10.468 1.00 40.97 107 SER A O 1
ATOM 873 N N . PHE A 1 108 ? 6.611 -16.347 -10.073 1.00 43.84 108 PHE A N 1
ATOM 874 C CA . PHE A 1 108 ? 5.402 -15.554 -10.084 1.00 43.84 108 PHE A CA 1
ATOM 875 C C . PHE A 1 108 ? 4.974 -15.565 -11.548 1.00 43.84 108 PHE A C 1
ATOM 877 O O . PHE A 1 108 ? 5.593 -14.910 -12.380 1.00 43.84 108 PHE A O 1
ATOM 884 N N . LYS A 1 109 ? 4.001 -16.414 -11.893 1.00 38.88 109 LYS A N 1
ATOM 885 C CA . LYS A 1 109 ? 3.302 -16.299 -13.166 1.00 38.88 109 LYS A CA 1
ATOM 886 C C . LYS A 1 109 ? 2.546 -14.979 -13.068 1.00 38.88 109 LYS A C 1
ATOM 888 O O . LYS A 1 109 ? 1.450 -14.944 -12.520 1.00 38.88 109 LYS A O 1
ATOM 893 N N . CYS A 1 110 ? 3.188 -13.894 -13.489 1.00 43.97 110 CYS A N 1
ATOM 894 C CA . CYS A 1 110 ? 2.502 -12.656 -13.802 1.00 43.97 110 CYS A CA 1
ATOM 895 C C . CYS A 1 110 ? 1.630 -13.001 -15.011 1.00 43.97 110 CYS A C 1
ATOM 897 O O . CYS A 1 110 ? 2.150 -13.195 -16.105 1.00 43.97 110 CYS A O 1
ATOM 899 N N . GLN A 1 111 ? 0.346 -13.278 -14.782 1.00 49.84 111 GLN A N 1
ATOM 900 C CA . GLN A 1 111 ? -0.559 -13.723 -15.846 1.00 49.84 111 GLN A CA 1
ATOM 901 C C . GLN A 1 111 ? -1.112 -12.563 -16.678 1.00 49.84 111 GLN A C 1
ATOM 903 O O . GLN A 1 111 ? -1.881 -12.809 -17.600 1.00 49.84 111 GLN A O 1
ATOM 908 N N . GLU A 1 112 ? -0.727 -11.320 -16.393 1.00 66.31 112 GLU A N 1
ATOM 909 C CA . GLU A 1 112 ? -1.333 -10.152 -17.022 1.00 66.31 112 GLU A CA 1
ATOM 910 C C . GLU A 1 112 ? -0.245 -9.144 -17.399 1.00 66.31 112 GLU A C 1
ATOM 912 O O . GLU A 1 112 ? 0.481 -8.631 -16.546 1.00 66.31 112 GLU A O 1
ATOM 917 N N . ASN A 1 113 ? -0.115 -8.889 -18.703 1.00 75.44 113 ASN A N 1
ATOM 918 C CA . ASN A 1 113 ? 0.681 -7.780 -19.217 1.00 75.44 113 ASN A CA 1
ATOM 919 C C . ASN A 1 113 ? -0.060 -6.478 -18.901 1.00 75.44 113 ASN A C 1
ATOM 921 O O . ASN A 1 113 ? -1.243 -6.342 -19.219 1.00 75.44 113 ASN A O 1
ATOM 925 N N . VAL A 1 114 ? 0.628 -5.510 -18.299 1.00 79.81 114 VAL A N 1
ATOM 926 C CA . VAL A 1 114 ? 0.054 -4.191 -18.013 1.00 79.81 114 VAL A CA 1
ATOM 927 C C . VAL A 1 114 ? 0.299 -3.282 -19.212 1.00 79.81 114 VAL A C 1
ATOM 929 O O . VAL A 1 114 ? 1.440 -2.946 -19.516 1.00 79.81 114 VAL A O 1
ATOM 932 N N . ILE A 1 115 ? -0.773 -2.867 -19.887 1.00 85.81 115 ILE A N 1
ATOM 933 C CA . ILE A 1 115 ? -0.698 -1.914 -21.001 1.00 85.81 115 ILE A CA 1
ATOM 934 C C . ILE A 1 115 ? -0.746 -0.493 -20.434 1.00 85.81 115 ILE A C 1
ATOM 936 O O . ILE A 1 115 ? -1.680 -0.139 -19.714 1.00 85.81 115 ILE A 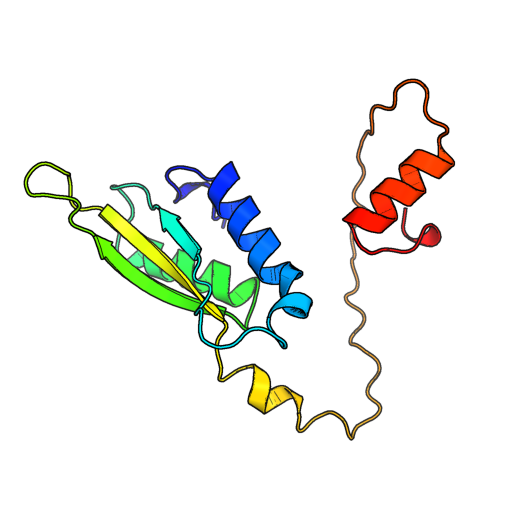O 1
ATOM 940 N N . CYS A 1 116 ? 0.236 0.342 -20.774 1.00 82.50 116 CYS A N 1
ATOM 941 C CA . CYS A 1 116 ? 0.274 1.745 -20.369 1.00 82.50 116 CYS A CA 1
ATOM 942 C C . CYS A 1 116 ? 0.732 2.661 -21.514 1.00 82.50 116 CYS A C 1
ATOM 944 O O . CYS A 1 116 ? 1.396 2.230 -22.456 1.00 82.50 116 CYS A O 1
ATOM 946 N N . VAL A 1 117 ? 0.371 3.947 -21.436 1.00 89.88 117 VAL A N 1
ATOM 947 C CA . VAL A 1 117 ? 0.802 4.978 -22.392 1.00 89.88 117 VAL A CA 1
ATOM 948 C C . VAL A 1 117 ? 1.835 5.874 -21.720 1.00 89.88 117 VAL A C 1
ATOM 950 O O . VAL A 1 117 ? 1.558 6.494 -20.695 1.00 89.88 117 VAL A O 1
ATOM 953 N N . MET A 1 118 ? 3.021 5.976 -22.317 1.00 86.88 118 MET A N 1
ATOM 954 C CA . MET A 1 118 ? 4.116 6.797 -21.804 1.00 86.88 118 MET A CA 1
ATOM 955 C C . MET A 1 118 ? 4.345 8.015 -22.702 1.00 86.88 118 MET A C 1
ATOM 957 O O . MET A 1 118 ? 4.725 7.891 -23.868 1.00 86.88 118 MET A O 1
ATOM 961 N N . ARG A 1 119 ? 4.153 9.218 -22.149 1.00 91.94 119 ARG A N 1
ATOM 962 C CA . ARG A 1 119 ? 4.490 10.473 -22.831 1.00 91.94 119 ARG A CA 1
ATOM 963 C C . ARG A 1 119 ? 5.989 10.741 -22.693 1.00 91.94 119 ARG A C 1
ATOM 965 O O . ARG A 1 119 ? 6.486 10.893 -21.583 1.00 91.94 119 ARG A O 1
ATOM 972 N N . LYS A 1 120 ? 6.694 10.863 -23.819 1.00 92.88 120 LYS A N 1
ATOM 973 C CA . LYS A 1 120 ? 8.112 11.257 -23.872 1.00 92.88 120 LYS A CA 1
ATOM 974 C C . LYS A 1 120 ? 8.279 12.593 -24.597 1.00 92.88 120 LYS A C 1
ATOM 976 O O . LYS A 1 120 ? 7.555 12.865 -25.552 1.00 92.88 120 LYS A O 1
ATOM 981 N N . GLN A 1 121 ? 9.245 13.413 -24.184 1.00 93.31 121 GLN A N 1
ATOM 982 C CA . GLN A 1 121 ? 9.549 14.700 -24.821 1.00 93.31 121 GLN A CA 1
ATOM 983 C C . GLN A 1 121 ? 11.047 14.808 -25.092 1.00 93.31 121 GLN A C 1
ATOM 985 O O . GLN A 1 121 ? 11.832 14.797 -24.155 1.00 93.31 121 GLN A O 1
ATOM 990 N N . LYS A 1 122 ? 11.440 14.915 -26.370 1.00 93.31 122 LYS A N 1
ATOM 991 C CA . LYS A 1 122 ? 12.848 15.035 -26.807 1.00 93.31 122 LYS A CA 1
ATOM 992 C C . LYS A 1 122 ? 13.788 13.929 -26.280 1.00 93.31 122 LYS A C 1
ATOM 994 O O . LYS A 1 122 ? 14.986 14.145 -26.160 1.00 93.31 122 LYS A O 1
ATOM 999 N N . VAL A 1 123 ? 13.253 12.742 -25.990 1.00 94.31 123 VAL A N 1
ATOM 1000 C CA . VAL A 1 123 ? 14.028 11.570 -25.550 1.00 94.31 123 VAL A CA 1
ATOM 1001 C C . VAL A 1 123 ? 13.790 10.408 -26.514 1.00 94.31 123 VAL A C 1
ATOM 1003 O O . VAL A 1 123 ? 12.662 10.179 -26.979 1.00 94.31 123 VAL A O 1
ATOM 1006 N N . GLU A 1 124 ? 14.854 9.673 -26.831 1.00 95.12 124 GLU A N 1
ATOM 1007 C CA . GLU A 1 124 ? 14.785 8.458 -27.641 1.00 95.12 124 GLU A CA 1
ATOM 1008 C C . GLU A 1 124 ? 13.950 7.368 -26.962 1.00 95.12 124 GLU A C 1
ATOM 1010 O O . GLU A 1 124 ? 13.879 7.268 -25.738 1.00 95.12 124 GLU A O 1
ATOM 1015 N N . HIS A 1 125 ? 13.287 6.535 -27.765 1.00 93.56 125 HIS A N 1
ATOM 1016 C CA . HIS A 1 125 ? 12.361 5.530 -27.237 1.00 93.56 125 HIS A CA 1
ATOM 1017 C C . HIS A 1 125 ? 13.070 4.512 -26.326 1.00 93.56 125 HIS A C 1
ATOM 1019 O O . HIS A 1 125 ? 12.636 4.292 -25.197 1.00 93.56 125 HIS A O 1
ATOM 1025 N N . LEU A 1 126 ? 14.221 3.990 -26.763 1.00 93.19 126 LEU A N 1
ATOM 1026 C CA . LEU A 1 126 ? 15.002 3.018 -25.997 1.00 93.19 126 LEU A CA 1
ATOM 1027 C C . LEU A 1 126 ? 15.562 3.599 -24.690 1.00 93.19 126 LEU A C 1
ATOM 1029 O O . LEU A 1 126 ? 15.603 2.906 -23.677 1.00 93.19 126 LEU A O 1
ATOM 1033 N N . ALA A 1 127 ? 15.966 4.872 -24.684 1.00 93.25 127 ALA A N 1
ATOM 1034 C CA . ALA A 1 127 ? 16.413 5.549 -23.467 1.00 93.25 127 ALA A CA 1
ATOM 1035 C C . ALA A 1 127 ? 15.279 5.653 -22.433 1.00 93.25 127 ALA A C 1
ATOM 1037 O O . ALA A 1 127 ? 15.499 5.432 -21.243 1.00 93.25 127 ALA A O 1
ATOM 1038 N N . CYS A 1 128 ? 14.055 5.916 -22.895 1.00 94.06 128 CYS A N 1
ATOM 1039 C CA . CYS A 1 128 ? 12.867 5.968 -22.050 1.00 94.06 128 CYS A CA 1
ATOM 1040 C C . CYS A 1 128 ? 12.525 4.587 -21.458 1.00 94.06 128 CYS A C 1
ATOM 1042 O O . CYS A 1 128 ? 12.310 4.480 -20.252 1.00 94.06 128 CYS A O 1
ATOM 1044 N N . ILE A 1 129 ? 12.593 3.522 -22.269 1.00 93.06 129 ILE A N 1
ATOM 1045 C CA . ILE A 1 129 ? 12.421 2.132 -21.809 1.00 93.06 129 ILE A CA 1
ATOM 1046 C C . ILE A 1 129 ? 13.487 1.758 -20.775 1.00 93.06 129 ILE A C 1
ATOM 1048 O O . ILE A 1 129 ? 13.149 1.232 -19.721 1.00 93.06 129 ILE A O 1
ATOM 1052 N N . LYS A 1 130 ? 14.768 2.060 -21.025 1.00 91.25 130 LYS A N 1
ATOM 1053 C CA . LYS A 1 130 ? 15.856 1.788 -20.066 1.00 91.25 130 LYS A CA 1
ATOM 1054 C C . LYS A 1 130 ? 15.635 2.503 -18.733 1.00 91.25 130 LYS A C 1
ATOM 1056 O O . LYS A 1 130 ? 15.884 1.928 -17.675 1.00 91.25 130 LYS A O 1
ATOM 1061 N N . HIS A 1 131 ? 15.149 3.741 -18.781 1.00 89.88 131 HIS A N 1
ATOM 1062 C CA . HIS A 1 131 ? 14.815 4.501 -17.582 1.00 89.88 131 HIS A CA 1
ATOM 1063 C C . HIS A 1 131 ? 13.656 3.849 -16.815 1.00 89.88 131 HIS A C 1
ATOM 1065 O O . HIS A 1 131 ? 13.748 3.670 -15.602 1.00 89.88 131 HIS A O 1
ATOM 1071 N N . LEU A 1 132 ? 12.605 3.421 -17.520 1.00 89.19 132 LEU A N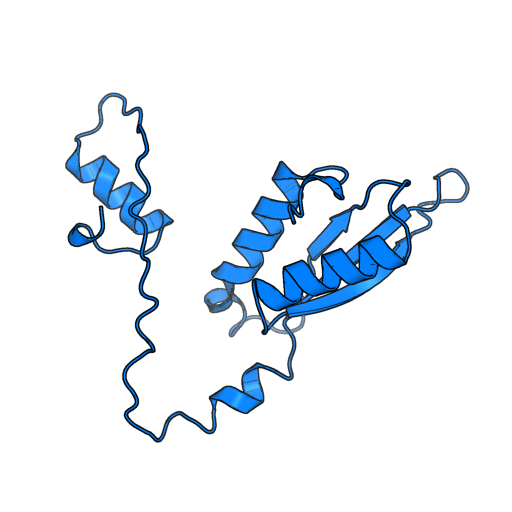 1
ATOM 1072 C CA . LEU A 1 132 ? 11.489 2.685 -16.930 1.00 89.19 132 LEU A CA 1
ATOM 1073 C C . LEU A 1 132 ? 11.965 1.370 -16.294 1.00 89.19 132 LEU A C 1
ATOM 1075 O O . LEU A 1 132 ? 11.693 1.145 -15.119 1.00 89.19 132 LEU A O 1
ATOM 1079 N N . CYS A 1 133 ? 12.757 0.572 -17.015 1.00 88.19 133 CYS A N 1
ATOM 1080 C CA . CYS A 1 133 ? 13.356 -0.676 -16.530 1.00 88.19 133 CYS A CA 1
ATOM 1081 C C . CYS A 1 133 ? 14.142 -0.478 -15.226 1.00 88.19 133 CYS A C 1
ATOM 1083 O O . CYS A 1 133 ? 14.039 -1.297 -14.317 1.00 88.19 133 CYS A O 1
ATOM 1085 N N . SER A 1 134 ? 14.891 0.625 -15.104 1.00 82.12 134 SER A N 1
ATOM 1086 C CA . SER A 1 134 ? 15.622 0.981 -13.878 1.00 82.12 134 SER A CA 1
ATOM 1087 C C . SER A 1 134 ? 14.684 1.234 -12.691 1.00 82.12 134 SER A C 1
ATOM 1089 O O . SER A 1 134 ? 14.928 0.752 -11.584 1.00 82.12 134 SER A O 1
ATOM 1091 N N . ILE A 1 135 ? 13.572 1.937 -12.926 1.00 82.12 135 ILE A N 1
ATOM 1092 C CA . ILE A 1 135 ? 12.574 2.251 -11.896 1.00 82.12 135 ILE A CA 1
ATOM 1093 C C . ILE A 1 135 ? 11.828 0.989 -11.450 1.00 82.12 135 ILE A C 1
ATOM 1095 O O . ILE A 1 135 ? 11.696 0.743 -10.250 1.00 82.12 135 ILE A O 1
ATOM 1099 N N . VAL A 1 136 ? 11.342 0.189 -12.404 1.00 82.25 136 VAL A N 1
ATOM 1100 C CA . VAL A 1 136 ? 10.540 -1.012 -12.112 1.00 82.25 136 VAL A CA 1
ATOM 1101 C C . VAL A 1 136 ? 11.386 -2.253 -11.819 1.00 82.25 136 VAL A C 1
ATOM 1103 O O . VAL A 1 136 ? 10.850 -3.268 -11.384 1.00 82.25 136 VAL A O 1
ATOM 1106 N N . LYS A 1 137 ? 12.710 -2.156 -11.986 1.00 74.75 137 LYS A N 1
ATOM 1107 C CA . LYS A 1 137 ? 13.687 -3.233 -11.780 1.00 74.75 137 LYS A CA 1
ATOM 1108 C C . LYS A 1 137 ? 13.398 -4.473 -12.640 1.00 74.75 137 LYS A C 1
ATOM 1110 O O . LYS A 1 137 ? 13.388 -5.590 -12.124 1.00 74.75 137 LYS A O 1
ATOM 1115 N N . CYS A 1 138 ? 13.187 -4.273 -13.941 1.00 79.69 138 CYS A N 1
ATOM 1116 C CA . CYS A 1 138 ? 12.985 -5.343 -14.928 1.00 79.69 138 CYS A CA 1
ATOM 1117 C C . CYS A 1 138 ? 14.010 -5.277 -16.073 1.00 79.69 138 CYS A C 1
ATOM 1119 O O . CYS A 1 138 ? 14.762 -4.306 -16.199 1.00 79.69 138 CYS A O 1
ATOM 1121 N N . GLY A 1 139 ? 14.062 -6.324 -16.895 1.00 77.69 139 GLY A N 1
ATOM 1122 C CA . GLY A 1 139 ? 14.813 -6.325 -18.144 1.00 77.69 139 GLY A CA 1
ATOM 1123 C C . GLY A 1 139 ? 14.062 -5.584 -19.249 1.00 77.69 139 GLY A C 1
ATOM 1124 O O . GLY A 1 139 ? 12.842 -5.454 -19.217 1.00 77.69 139 GLY A O 1
ATOM 1125 N N . THR A 1 140 ? 14.785 -5.143 -20.279 1.00 84.69 140 THR A N 1
ATOM 1126 C CA . THR A 1 140 ? 14.163 -4.546 -21.474 1.00 84.69 140 THR A CA 1
ATOM 1127 C C . THR A 1 140 ? 13.302 -5.535 -22.255 1.00 84.69 140 THR A C 1
ATOM 1129 O O . THR A 1 140 ? 12.464 -5.102 -23.026 1.00 84.69 140 THR A O 1
ATOM 1132 N N . SER A 1 141 ? 13.517 -6.844 -22.077 1.00 84.94 141 SER A N 1
ATOM 1133 C CA . SER A 1 141 ? 12.674 -7.911 -22.635 1.00 84.94 141 SER A CA 1
ATOM 1134 C C . SER A 1 141 ? 11.320 -8.052 -21.940 1.00 84.94 141 SER A C 1
ATOM 1136 O O . SER A 1 141 ? 10.464 -8.769 -22.447 1.00 84.94 141 SER A O 1
ATOM 1138 N N . ASP A 1 142 ? 11.158 -7.427 -20.770 1.00 79.50 142 ASP A N 1
ATOM 1139 C CA . ASP A 1 142 ? 9.942 -7.499 -19.958 1.00 79.50 142 ASP A CA 1
ATOM 1140 C C . ASP A 1 142 ? 8.985 -6.319 -20.237 1.00 79.50 142 ASP A C 1
ATOM 1142 O O . ASP A 1 142 ? 7.926 -6.242 -19.612 1.00 79.50 142 ASP A O 1
ATOM 1146 N N . ILE A 1 143 ? 9.368 -5.394 -21.134 1.00 82.88 143 ILE A N 1
ATOM 1147 C CA . ILE A 1 143 ? 8.603 -4.205 -21.559 1.00 82.88 143 ILE A CA 1
ATOM 1148 C C . ILE A 1 143 ? 8.191 -4.335 -23.023 1.00 82.88 143 ILE A C 1
ATOM 1150 O O . ILE A 1 143 ? 9.053 -4.734 -23.838 1.00 82.88 143 ILE A O 1
#

Sequence (143 aa):
FDLSSYLENPVHDILSLYRFCHQRQFLDGNDGLAVEIVLELLPSVGKDERRTIHGIISKGCRDLYTDTRHTKQNEKSPERTEILVKWSRQGSRGRKRKRNSCGKPKSFKCQENVICVMRKQKVEHLACIKHLCSIVKCGTSDI

Foldseek 3Di:
DDLQVFAPDSVVQVVVLVCVLVVVVVPVPDPDDQDKGKTWTDPPQDPVNVVVNQVVSCVVPVQKDKDWDWDDPDPPDDTTIIIIITGHPVVVVVVVVPPPDPDDPPPPPPVDDDDDDDDDDPDDPVVVLVVVCVVVVHDSVSD

Radius of gyration: 19.29 Å; chains: 1; bounding box: 39×47×52 Å

Secondary structure (DSSP, 8-state):
--SGGGBSSHHHHHHHHHHHHH-GGGSTT--S----EEEEBPTT--HHHHHHHHHHHHHH-TTEEEEEEEE--STTSPPEEEEEEEE-TTHHHHHHTTTTS-------------------SS--HHHHHHHHHHHHT--GGG-

pLDDT: mean 75.01, std 18.3, range [38.88, 95.12]